Protein AF-A0A0R1HP21-F1 (afdb_monomer)

Organism: NCBI:txid1302272

Foldseek 3Di:
DPPPPLPAADFPAWFDDPNDIFTKGKDQAAPPDWLVNVCVSHVQFADSSSQCRRQVNPDRDDDGRDIGIGTRDD

Solvent-accessible surface area (backbone atoms only — not comparable to full-atom values): 4528 Å² total; per-residue (Å²): 134,84,80,70,81,77,82,74,80,63,74,72,52,70,47,59,55,93,87,41,80,36,45,18,20,78,41,69,38,48,85,89,54,38,50,66,60,52,30,68,75,40,54,78,29,36,50,63,65,53,31,27,62,62,61,69,48,94,63,66,80,62,64,59,74,38,78,42,57,41,42,57,79,91

Mean predicted aligned error: 4.67 Å

pLDDT: mean 90.28, std 13.61, range [37.72, 97.69]

Structure (mmCIF, N/CA/C/O backbone):
data_AF-A0A0R1HP21-F1
#
_entry.id   AF-A0A0R1HP21-F1
#
loop_
_atom_site.group_PDB
_atom_site.id
_atom_site.type_symbol
_atom_site.label_atom_id
_atom_site.label_alt_id
_atom_site.label_comp_id
_atom_site.label_asym_id
_atom_site.label_entity_id
_atom_site.label_seq_id
_atom_site.pdbx_PDB_ins_code
_atom_site.Cartn_x
_atom_site.Cartn_y
_atom_site.Cartn_z
_atom_site.occupancy
_atom_site.B_iso_or_equiv
_atom_site.auth_seq_id
_atom_site.auth_comp_id
_atom_site.auth_asym_id
_atom_site.auth_atom_id
_atom_site.pdbx_PDB_model_num
ATOM 1 N N . MET A 1 1 ? -17.511 -20.735 -13.804 1.00 48.00 1 MET A N 1
ATOM 2 C CA . MET A 1 1 ? -16.430 -19.896 -13.242 1.00 48.00 1 MET A CA 1
ATOM 3 C C . MET A 1 1 ? -16.954 -18.468 -13.126 1.00 48.00 1 MET A C 1
ATOM 5 O O . MET A 1 1 ? -17.051 -17.785 -14.135 1.00 48.00 1 MET A O 1
ATOM 9 N N . LYS A 1 2 ? -17.450 -18.047 -11.952 1.00 37.72 2 LYS A N 1
ATOM 10 C CA . LYS A 1 2 ? -17.953 -16.673 -11.785 1.00 37.72 2 LYS A CA 1
ATOM 11 C C . LYS A 1 2 ? -16.741 -15.748 -11.731 1.00 37.72 2 LYS A C 1
ATOM 13 O O . LYS A 1 2 ? -16.023 -15.750 -10.740 1.00 37.72 2 LYS A O 1
ATOM 18 N N . MET A 1 3 ? -16.507 -15.000 -12.804 1.00 48.41 3 MET A N 1
ATOM 19 C CA . MET A 1 3 ? -15.589 -13.866 -12.796 1.00 48.41 3 MET A CA 1
ATOM 20 C C . MET A 1 3 ? -16.181 -12.843 -11.822 1.00 48.41 3 MET A C 1
ATOM 22 O O . MET A 1 3 ? -17.129 -12.127 -12.143 1.00 48.41 3 MET A O 1
ATOM 26 N N . SER A 1 4 ? -15.708 -12.867 -10.578 1.00 48.59 4 SER A N 1
ATOM 27 C CA . SER A 1 4 ? -16.003 -11.855 -9.570 1.00 48.59 4 SER A CA 1
ATOM 28 C C . SER A 1 4 ? -15.678 -10.494 -10.171 1.00 48.59 4 SER A C 1
ATOM 30 O O . SER A 1 4 ? -14.549 -10.295 -10.618 1.00 48.59 4 SER A O 1
ATOM 32 N N . LYS A 1 5 ? -16.659 -9.584 -10.211 1.00 47.47 5 LYS A N 1
ATOM 33 C CA . LYS A 1 5 ? -16.457 -8.181 -10.588 1.00 47.47 5 LYS A CA 1
ATOM 34 C C . LYS A 1 5 ? -15.210 -7.679 -9.856 1.00 47.47 5 LYS A C 1
ATOM 36 O O . LYS A 1 5 ? -15.236 -7.553 -8.635 1.00 47.47 5 LYS A O 1
ATOM 41 N N . GLN A 1 6 ? -14.107 -7.480 -10.575 1.00 54.50 6 GLN A N 1
ATOM 42 C CA . GLN A 1 6 ? -12.922 -6.862 -9.998 1.00 54.50 6 GLN A CA 1
ATOM 43 C C . GLN A 1 6 ? -13.324 -5.435 -9.640 1.00 54.50 6 GLN A C 1
ATOM 45 O O . GLN A 1 6 ? -13.673 -4.647 -10.517 1.00 54.50 6 GLN A O 1
ATOM 50 N N . THR A 1 7 ? -13.356 -5.116 -8.350 1.00 65.31 7 THR A N 1
ATOM 51 C CA . THR A 1 7 ? -13.587 -3.745 -7.898 1.00 65.31 7 THR A CA 1
ATOM 52 C C . THR A 1 7 ? -12.336 -2.940 -8.230 1.00 65.31 7 THR A C 1
ATOM 54 O O . THR A 1 7 ? -11.368 -2.942 -7.472 1.00 65.31 7 THR A O 1
ATOM 57 N N . LEU A 1 8 ? -12.341 -2.309 -9.404 1.00 76.94 8 LEU A N 1
ATOM 58 C CA . LEU A 1 8 ? -11.297 -1.382 -9.822 1.00 76.94 8 LEU A CA 1
ATOM 59 C C . LEU A 1 8 ? -11.264 -0.188 -8.869 1.00 76.94 8 LEU A C 1
ATOM 61 O O . LEU A 1 8 ? -12.312 0.306 -8.435 1.00 76.94 8 LEU A O 1
ATOM 65 N N . LEU A 1 9 ? -10.059 0.267 -8.542 1.00 85.75 9 LEU A N 1
ATOM 66 C CA . LEU A 1 9 ? -9.900 1.478 -7.762 1.00 85.75 9 LEU A CA 1
ATOM 67 C C . LEU A 1 9 ? -10.127 2.672 -8.687 1.00 85.75 9 LEU A C 1
ATOM 69 O O . LEU A 1 9 ? -9.617 2.723 -9.803 1.00 85.75 9 LEU A O 1
ATOM 73 N N . LYS A 1 10 ? -10.915 3.642 -8.226 1.00 88.69 10 LYS A N 1
ATOM 74 C CA . LYS A 1 10 ? -11.072 4.908 -8.941 1.00 88.69 10 LYS A CA 1
ATOM 75 C C . LYS A 1 10 ? -9.919 5.820 -8.562 1.00 88.69 10 LYS A C 1
ATOM 77 O O . LYS A 1 10 ? -9.597 5.933 -7.381 1.00 88.69 10 LYS A O 1
ATOM 82 N N . GLN A 1 11 ? -9.329 6.476 -9.552 1.00 92.44 11 GLN A N 1
ATOM 83 C CA . GLN A 1 11 ? -8.314 7.489 -9.307 1.00 92.44 11 GLN A CA 1
ATOM 84 C C . GLN A 1 11 ? -8.890 8.611 -8.430 1.00 92.44 11 GLN A C 1
ATOM 86 O O . GLN A 1 11 ? -9.996 9.097 -8.664 1.00 92.44 11 GLN A O 1
ATOM 91 N N . THR A 1 12 ? -8.126 9.015 -7.421 1.00 94.31 12 THR A N 1
ATOM 92 C CA . THR A 1 12 ? -8.463 10.094 -6.482 1.00 94.31 12 THR A CA 1
ATOM 93 C C . THR A 1 12 ? -7.421 11.215 -6.476 1.00 94.31 12 THR A C 1
ATOM 95 O O . THR A 1 12 ? -7.582 12.183 -5.741 1.00 94.31 12 THR A O 1
ATOM 98 N N . GLY A 1 13 ? -6.337 11.084 -7.246 1.00 95.94 13 GLY A N 1
ATOM 99 C CA . GLY A 1 13 ? -5.289 12.097 -7.377 1.00 95.94 13 GLY A CA 1
ATOM 100 C C . GLY A 1 13 ? -4.073 11.574 -8.137 1.00 95.94 13 GLY A C 1
ATOM 101 O O . GLY A 1 13 ? -4.178 10.604 -8.894 1.00 95.94 13 GLY A O 1
ATOM 102 N N . THR A 1 14 ? -2.920 12.195 -7.902 1.00 96.69 14 THR A N 1
ATOM 103 C CA . THR A 1 14 ? -1.619 11.787 -8.448 1.00 96.69 14 THR A CA 1
ATOM 104 C C . THR A 1 14 ? -0.540 11.731 -7.358 1.00 96.69 14 THR A C 1
ATOM 106 O O . THR A 1 14 ? -0.708 12.259 -6.251 1.00 96.69 14 THR A O 1
ATOM 109 N N . ALA A 1 15 ? 0.556 11.021 -7.628 1.00 96.00 15 ALA A N 1
ATOM 110 C CA . ALA A 1 15 ? 1.760 10.997 -6.797 1.00 96.00 15 ALA A CA 1
ATOM 111 C C . ALA A 1 15 ? 3.006 10.784 -7.664 1.00 96.00 15 ALA A C 1
ATOM 113 O O . ALA A 1 15 ? 2.896 10.307 -8.786 1.00 96.00 15 ALA A O 1
ATOM 114 N N . PHE A 1 16 ? 4.190 11.083 -7.129 1.00 94.88 16 PHE A N 1
ATOM 115 C CA . PHE A 1 16 ? 5.451 10.816 -7.819 1.00 94.88 16 PHE A CA 1
ATOM 116 C C . PHE A 1 16 ? 5.986 9.424 -7.472 1.00 94.88 16 PHE A C 1
ATOM 118 O O . PHE A 1 16 ? 6.217 9.115 -6.300 1.00 94.88 16 PHE A O 1
ATOM 125 N N . LEU A 1 17 ? 6.207 8.605 -8.497 1.00 94.69 17 LEU A N 1
ATOM 126 C CA . LEU A 1 17 ? 6.916 7.333 -8.438 1.00 94.69 17 LEU A CA 1
ATOM 127 C C . LEU A 1 17 ? 8.244 7.505 -9.178 1.00 94.69 17 LEU A C 1
ATOM 129 O O . LEU A 1 17 ? 8.256 7.525 -10.403 1.00 94.69 17 LEU A O 1
ATOM 133 N N . ASN A 1 18 ? 9.348 7.641 -8.436 1.00 91.19 18 ASN A N 1
ATOM 134 C CA . ASN A 1 18 ? 10.683 7.883 -9.000 1.00 91.19 18 ASN A CA 1
ATOM 135 C C . ASN A 1 18 ? 10.659 8.992 -10.068 1.00 91.19 18 ASN A C 1
ATOM 137 O O . ASN A 1 18 ? 11.020 8.755 -11.213 1.00 91.19 18 ASN A O 1
ATOM 141 N N . GLU A 1 19 ? 10.165 10.177 -9.689 1.00 92.19 19 GLU A N 1
ATOM 142 C CA . GLU A 1 19 ? 10.078 11.380 -10.544 1.00 92.19 19 GLU A CA 1
ATOM 143 C C . GLU A 1 19 ? 8.984 11.356 -11.626 1.00 92.19 19 GLU A C 1
ATOM 145 O O . GLU A 1 19 ? 8.684 12.394 -12.209 1.00 92.19 19 GLU A O 1
ATOM 150 N N . VAL A 1 20 ? 8.305 10.227 -11.836 1.00 94.88 20 VAL A N 1
ATOM 151 C CA . VAL A 1 20 ? 7.158 10.141 -12.750 1.00 94.88 20 VAL A CA 1
ATOM 152 C C . VAL A 1 20 ? 5.863 10.407 -11.990 1.00 94.88 20 VAL A C 1
ATOM 154 O O . VAL A 1 20 ? 5.572 9.738 -10.997 1.00 94.88 20 VAL A O 1
ATOM 157 N N . GLU A 1 21 ? 5.062 11.367 -12.450 1.00 96.56 21 GLU A N 1
ATOM 158 C CA . GLU A 1 21 ? 3.709 11.569 -11.929 1.00 96.56 21 GLU A CA 1
ATOM 159 C C . GLU A 1 21 ? 2.792 10.433 -12.401 1.00 96.56 21 GLU A C 1
ATOM 161 O O . GLU A 1 21 ? 2.639 10.188 -13.596 1.00 96.56 21 GLU A O 1
ATOM 166 N N . VAL A 1 22 ? 2.178 9.731 -11.451 1.00 96.75 22 VAL A N 1
ATOM 167 C CA . VAL A 1 22 ? 1.294 8.594 -11.711 1.00 96.75 22 VAL A CA 1
ATOM 168 C C . VAL A 1 22 ? -0.068 8.797 -11.050 1.00 96.75 22 VAL A C 1
ATOM 170 O O . VAL A 1 22 ? -0.147 9.368 -9.954 1.00 96.75 22 VAL A O 1
ATOM 173 N N . PRO A 1 23 ? -1.158 8.317 -11.672 1.00 97.62 23 PRO A N 1
ATOM 174 C CA . PRO A 1 23 ? -2.471 8.310 -11.045 1.00 97.62 23 PRO A CA 1
ATOM 175 C C . PRO A 1 23 ? -2.464 7.419 -9.798 1.00 97.62 23 PRO A C 1
ATOM 177 O O . PRO A 1 23 ? -1.876 6.336 -9.782 1.00 97.62 23 PRO A O 1
ATOM 180 N N . VAL A 1 24 ? -3.146 7.859 -8.742 1.00 97.69 24 VAL A N 1
ATOM 181 C CA . VAL A 1 24 ? -3.312 7.074 -7.513 1.00 97.69 24 VAL A CA 1
ATOM 182 C C . VAL A 1 24 ? -4.770 6.992 -7.100 1.00 97.69 24 VAL A C 1
ATOM 184 O O . VAL A 1 24 ? -5.558 7.908 -7.344 1.00 97.69 24 VAL A O 1
ATOM 187 N N . ALA A 1 25 ? -5.106 5.920 -6.398 1.00 97.44 25 ALA A N 1
ATOM 188 C CA . ALA A 1 25 ? -6.338 5.791 -5.641 1.00 97.44 25 ALA A CA 1
ATOM 189 C C . ALA A 1 25 ? -6.051 5.771 -4.137 1.00 97.44 25 ALA A C 1
ATOM 191 O O . ALA A 1 25 ? -5.030 5.243 -3.696 1.00 97.44 25 ALA A O 1
ATOM 192 N N . ALA A 1 26 ? -6.959 6.319 -3.336 1.00 96.50 26 ALA A N 1
ATOM 193 C CA . ALA A 1 26 ? -6.905 6.203 -1.886 1.00 96.50 26 ALA A CA 1
ATOM 194 C C . ALA A 1 26 ? -7.577 4.903 -1.428 1.00 96.50 26 ALA A C 1
ATOM 196 O O . ALA A 1 26 ? -8.723 4.621 -1.782 1.00 96.50 26 ALA A O 1
ATOM 197 N N . TYR A 1 27 ? -6.878 4.135 -0.600 1.00 96.31 27 TYR A N 1
ATOM 198 C CA . TYR A 1 27 ? -7.406 2.948 0.055 1.00 96.31 27 TYR A CA 1
ATOM 199 C C . TYR A 1 27 ? -7.295 3.107 1.569 1.00 96.31 27 TYR A C 1
ATOM 201 O O . TYR A 1 27 ? -6.215 3.365 2.093 1.00 96.31 27 TYR A O 1
ATOM 209 N N . LYS A 1 28 ? -8.404 2.952 2.295 1.00 96.75 28 LYS A N 1
ATOM 210 C CA . LYS A 1 28 ? -8.376 2.937 3.760 1.00 96.75 28 LYS A CA 1
ATOM 211 C C . LYS A 1 28 ? -8.037 1.526 4.224 1.00 96.75 28 LYS A C 1
ATOM 213 O O . LYS A 1 28 ? -8.829 0.617 3.994 1.00 96.75 28 LYS A O 1
ATOM 218 N N . VAL A 1 29 ? -6.877 1.366 4.856 1.00 96.12 29 VAL A N 1
ATOM 219 C CA . VAL A 1 29 ? -6.407 0.078 5.382 1.00 96.12 29 VAL A CA 1
ATOM 220 C C . VAL A 1 29 ? -7.429 -0.459 6.384 1.00 96.12 29 VAL A C 1
ATOM 222 O O . VAL A 1 29 ? -7.811 0.255 7.314 1.00 96.12 29 VAL A O 1
ATOM 225 N N . ALA A 1 30 ? -7.895 -1.688 6.178 1.00 95.12 30 ALA A N 1
ATOM 226 C CA . ALA A 1 30 ? -8.790 -2.386 7.091 1.00 95.12 30 ALA A CA 1
ATOM 227 C C . ALA A 1 30 ? -8.000 -3.221 8.109 1.00 95.12 30 ALA A C 1
ATOM 229 O O . ALA A 1 30 ? -6.817 -3.510 7.920 1.00 95.12 30 ALA A O 1
ATOM 230 N N . ASP A 1 31 ? -8.662 -3.627 9.190 1.00 95.38 31 ASP A N 1
ATOM 231 C CA . ASP A 1 31 ? -8.065 -4.550 10.154 1.00 95.38 31 ASP A CA 1
ATOM 232 C C . ASP A 1 31 ? -7.715 -5.879 9.471 1.00 95.38 31 ASP A C 1
ATOM 234 O O . ASP A 1 31 ? -8.529 -6.464 8.755 1.00 95.38 31 ASP A O 1
ATOM 238 N N . GLY A 1 32 ? -6.481 -6.344 9.680 1.00 91.00 32 GLY A N 1
ATOM 239 C CA . GLY A 1 32 ? -5.962 -7.568 9.066 1.00 91.00 32 GLY A CA 1
ATOM 240 C C . GLY A 1 32 ? -5.442 -7.412 7.633 1.00 91.00 32 GLY A C 1
ATOM 241 O O . GLY A 1 32 ? -4.950 -8.390 7.066 1.00 91.00 32 GLY A O 1
ATOM 242 N N . ASP A 1 33 ? -5.493 -6.212 7.043 1.00 94.19 33 ASP A N 1
ATOM 243 C CA . ASP A 1 33 ? -4.847 -5.974 5.754 1.00 94.19 33 ASP A CA 1
ATOM 244 C C . ASP A 1 33 ? -3.322 -6.103 5.877 1.00 94.19 33 ASP A C 1
ATOM 246 O O . ASP A 1 33 ? -2.683 -5.584 6.791 1.00 94.19 33 ASP A O 1
ATOM 250 N N . SER A 1 34 ? -2.726 -6.757 4.885 1.00 93.81 34 SER A N 1
ATOM 251 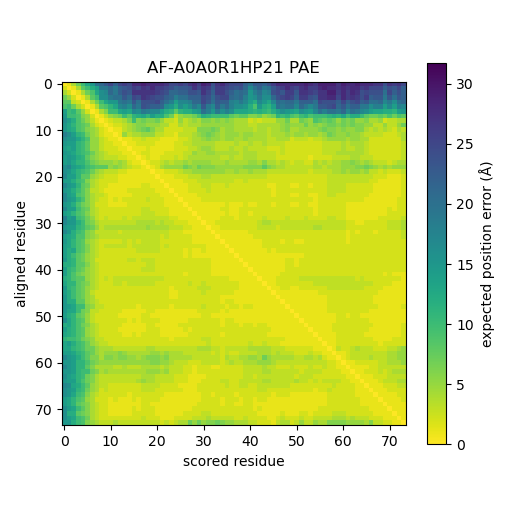C CA . SER A 1 34 ? -1.281 -6.781 4.671 1.00 93.81 34 SER A CA 1
ATOM 252 C C . SER A 1 34 ? -0.962 -6.193 3.305 1.00 93.81 34 SER A C 1
ATOM 254 O O . SER A 1 34 ? -1.776 -6.269 2.380 1.00 93.81 34 SER A O 1
ATOM 256 N N . LEU A 1 35 ? 0.246 -5.652 3.141 1.00 95.38 35 LEU A N 1
ATOM 257 C CA . LEU A 1 35 ? 0.685 -5.107 1.856 1.00 95.38 35 LEU A CA 1
ATOM 258 C C . LEU A 1 35 ? 0.566 -6.137 0.720 1.00 95.38 35 LEU A C 1
ATOM 260 O O . LEU A 1 35 ? 0.100 -5.813 -0.372 1.00 95.38 35 LEU A O 1
ATOM 264 N N . TYR A 1 36 ? 0.925 -7.393 0.995 1.00 94.31 36 TYR A N 1
ATOM 265 C CA . TYR A 1 36 ? 0.805 -8.483 0.030 1.00 94.31 36 TYR A CA 1
ATOM 266 C C . TYR A 1 36 ? -0.657 -8.817 -0.301 1.00 94.31 36 TYR A C 1
ATOM 268 O O . TYR A 1 36 ? -1.000 -8.969 -1.472 1.00 94.31 36 TYR A O 1
ATOM 276 N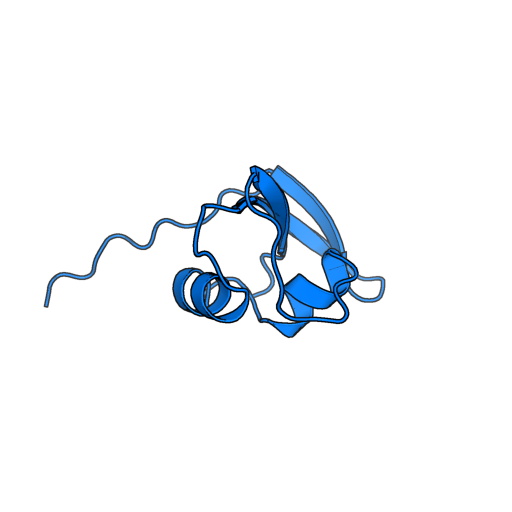 N . GLY A 1 37 ? -1.539 -8.874 0.703 1.00 94.44 37 GLY A N 1
ATOM 277 C CA . GLY A 1 37 ? -2.970 -9.108 0.491 1.00 94.44 37 GLY A CA 1
ATOM 278 C C . GLY A 1 37 ? -3.627 -8.008 -0.349 1.00 94.44 37 GLY A C 1
ATOM 279 O O . GLY A 1 37 ? -4.386 -8.300 -1.277 1.00 94.44 37 GLY A O 1
ATOM 280 N N . LEU A 1 38 ? -3.270 -6.745 -0.091 1.00 94.12 38 LEU A N 1
ATOM 281 C CA . LEU A 1 38 ? -3.719 -5.614 -0.904 1.00 94.12 38 LEU A CA 1
ATOM 282 C C . LEU A 1 38 ? -3.175 -5.680 -2.327 1.00 94.12 38 LEU A C 1
ATOM 284 O O . LEU A 1 38 ? -3.931 -5.461 -3.274 1.00 94.12 38 LEU A O 1
ATOM 288 N N . TRP A 1 39 ? -1.902 -6.035 -2.504 1.00 94.62 39 TRP A N 1
ATOM 289 C CA . TRP A 1 39 ? -1.361 -6.252 -3.841 1.00 94.62 39 TRP A CA 1
ATOM 290 C C . TRP A 1 39 ? -2.126 -7.350 -4.581 1.00 94.62 39 TRP A C 1
ATOM 292 O O . TRP A 1 39 ? -2.566 -7.096 -5.692 1.00 94.62 39 TRP A O 1
ATOM 302 N N . ILE A 1 40 ? -2.383 -8.519 -3.981 1.00 94.81 40 ILE A N 1
ATOM 303 C CA . ILE A 1 40 ? -3.168 -9.591 -4.626 1.00 94.81 40 ILE A CA 1
ATOM 304 C C . ILE A 1 40 ? -4.536 -9.081 -5.093 1.00 94.81 40 ILE A C 1
ATOM 306 O O . ILE A 1 40 ? -4.959 -9.377 -6.215 1.00 94.81 40 ILE A O 1
ATOM 310 N N . LYS A 1 41 ? -5.206 -8.284 -4.255 1.00 93.75 41 LYS A N 1
ATOM 311 C CA . LYS A 1 41 ? -6.509 -7.677 -4.553 1.00 93.75 41 LYS A CA 1
ATOM 312 C C . LYS A 1 41 ? -6.454 -6.701 -5.735 1.00 93.75 41 LYS A C 1
ATOM 314 O O . LYS A 1 41 ? -7.412 -6.636 -6.501 1.00 93.75 41 LYS A O 1
ATOM 319 N N . PHE A 1 42 ? -5.343 -5.982 -5.906 1.00 95.00 42 PHE A N 1
ATOM 320 C CA . PHE A 1 42 ? -5.171 -4.927 -6.915 1.00 95.00 42 PHE A CA 1
ATOM 321 C C . PHE A 1 42 ? -4.085 -5.223 -7.962 1.00 95.00 42 PHE A C 1
ATOM 323 O O . PHE A 1 42 ? -3.649 -4.322 -8.675 1.00 95.00 42 PHE A O 1
ATOM 330 N N . ARG A 1 43 ? -3.658 -6.482 -8.100 1.00 94.69 43 ARG A N 1
ATOM 331 C CA . ARG A 1 43 ? -2.495 -6.889 -8.915 1.00 94.69 43 ARG A CA 1
ATOM 332 C C . ARG A 1 43 ? -2.623 -6.604 -10.412 1.00 94.69 43 ARG A C 1
ATOM 334 O O . ARG A 1 43 ? -1.644 -6.733 -11.131 1.00 94.69 43 ARG A O 1
ATOM 341 N N . SER A 1 44 ? -3.823 -6.267 -10.883 1.00 95.00 44 SER A N 1
ATOM 342 C CA . SER A 1 44 ? -4.078 -5.832 -12.259 1.00 95.00 44 SER A CA 1
ATOM 343 C C . SER A 1 44 ? -3.859 -4.331 -12.480 1.00 95.00 44 SER A C 1
ATOM 345 O O . SER A 1 44 ? -4.016 -3.884 -13.602 1.00 95.00 44 SER A O 1
ATOM 347 N N . GLN A 1 45 ? -3.579 -3.560 -11.424 1.00 94.81 45 GLN A N 1
ATOM 348 C CA . GLN A 1 45 ? -3.436 -2.097 -11.458 1.00 94.81 45 GLN A CA 1
ATOM 349 C C . GLN A 1 45 ? -2.109 -1.625 -10.846 1.00 94.81 45 GLN A C 1
ATOM 351 O O . GLN A 1 45 ? -1.690 -0.497 -11.081 1.00 94.81 45 GLN A O 1
ATOM 356 N N . THR A 1 46 ? -1.458 -2.436 -10.004 1.00 96.31 46 THR A N 1
ATOM 357 C CA . THR A 1 46 ? -0.308 -1.983 -9.211 1.00 96.31 46 THR A CA 1
ATOM 358 C C . THR A 1 46 ? 0.680 -3.098 -8.868 1.00 96.31 46 THR A C 1
ATOM 360 O O . THR A 1 46 ? 0.403 -4.288 -9.036 1.00 96.31 46 THR A O 1
ATOM 363 N N . THR A 1 47 ? 1.827 -2.711 -8.310 1.00 96.56 47 THR A N 1
ATOM 364 C CA . THR A 1 47 ? 2.856 -3.614 -7.778 1.00 96.56 47 THR A CA 1
ATOM 365 C C . THR A 1 47 ? 3.161 -3.285 -6.318 1.00 96.56 47 THR A C 1
ATOM 367 O O . THR A 1 47 ? 2.948 -2.161 -5.863 1.00 96.56 47 THR A O 1
ATOM 370 N N . VAL A 1 48 ? 3.704 -4.254 -5.574 1.00 96.19 48 VAL A N 1
ATOM 371 C CA . VAL A 1 48 ? 4.163 -4.037 -4.189 1.00 96.19 48 VAL A CA 1
ATOM 372 C C . VAL A 1 48 ? 5.181 -2.895 -4.127 1.00 96.19 48 VAL A C 1
ATOM 374 O O . VAL A 1 48 ? 5.038 -1.996 -3.303 1.00 96.19 48 VAL A O 1
ATOM 377 N N . GLY A 1 49 ? 6.162 -2.891 -5.037 1.00 96.19 49 GLY A N 1
ATOM 378 C CA . GLY A 1 49 ? 7.197 -1.858 -5.095 1.00 96.19 49 GLY A CA 1
ATOM 379 C C . GLY A 1 49 ? 6.618 -0.458 -5.296 1.00 96.19 49 GLY A C 1
ATOM 380 O O . GLY A 1 49 ? 6.966 0.451 -4.550 1.00 96.19 49 GLY A O 1
ATOM 381 N N . ALA A 1 50 ? 5.665 -0.293 -6.221 1.00 97.00 50 ALA A N 1
ATOM 382 C CA . ALA A 1 50 ? 5.018 0.998 -6.447 1.00 97.00 50 ALA A CA 1
ATOM 383 C C . ALA A 1 50 ? 4.273 1.495 -5.197 1.00 97.00 50 ALA A C 1
ATOM 385 O O . ALA A 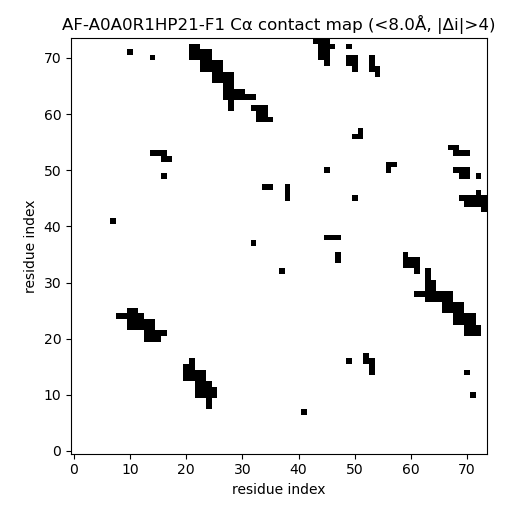1 50 ? 4.424 2.659 -4.813 1.00 97.00 50 ALA A O 1
ATOM 386 N N . ILE A 1 51 ? 3.515 0.614 -4.528 1.00 97.25 51 ILE A N 1
ATOM 387 C CA . ILE A 1 51 ? 2.833 0.954 -3.271 1.00 97.25 51 ILE A CA 1
ATOM 388 C C . ILE A 1 51 ? 3.858 1.376 -2.208 1.00 97.25 51 ILE A C 1
ATOM 390 O O . ILE A 1 51 ? 3.661 2.401 -1.553 1.00 97.25 51 ILE A O 1
ATOM 394 N N . MET A 1 52 ? 4.958 0.636 -2.042 1.00 96.75 52 MET A N 1
ATOM 395 C CA . MET A 1 52 ? 5.978 0.964 -1.041 1.00 96.75 52 MET A CA 1
ATOM 396 C C . MET A 1 52 ? 6.638 2.311 -1.316 1.00 96.75 52 MET A C 1
ATOM 398 O O . MET A 1 52 ? 6.679 3.154 -0.421 1.00 96.75 52 MET A O 1
ATOM 402 N N . THR A 1 53 ? 7.088 2.551 -2.549 1.00 96.81 53 THR A N 1
ATOM 403 C CA . THR A 1 53 ? 7.765 3.797 -2.924 1.00 96.81 53 THR A CA 1
ATOM 404 C C . THR A 1 53 ? 6.868 5.013 -2.699 1.00 96.81 53 THR A C 1
ATOM 406 O O . THR A 1 53 ? 7.275 5.958 -2.024 1.00 96.81 53 THR A O 1
ATOM 409 N N . VAL A 1 54 ? 5.623 4.984 -3.188 1.00 97.31 54 VAL A N 1
ATOM 410 C CA . VAL A 1 54 ? 4.704 6.135 -3.084 1.00 97.31 54 VAL A CA 1
ATOM 411 C C . VAL A 1 54 ? 4.292 6.431 -1.638 1.00 97.31 54 VAL A C 1
ATOM 413 O O . VAL A 1 54 ? 4.051 7.590 -1.292 1.00 97.31 54 VAL A O 1
ATOM 416 N N . ASN A 1 55 ? 4.239 5.413 -0.776 1.00 96.31 55 ASN A N 1
ATOM 417 C CA . ASN A 1 55 ? 3.900 5.580 0.641 1.00 96.31 55 ASN A CA 1
ATOM 418 C C . ASN A 1 55 ? 5.128 5.651 1.559 1.00 96.31 55 ASN A C 1
ATOM 420 O O . ASN A 1 55 ? 4.958 5.736 2.773 1.00 96.31 55 AS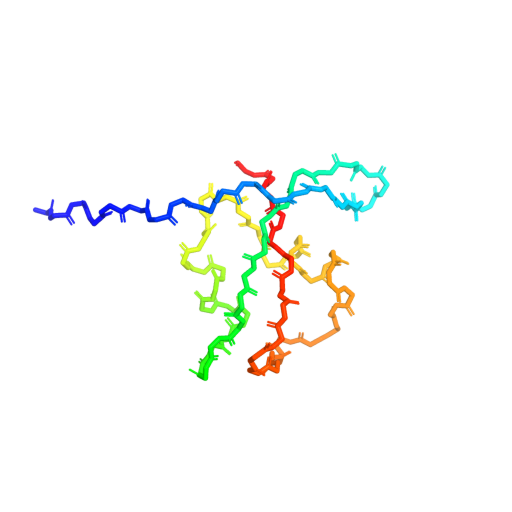N A O 1
ATOM 424 N N . LYS A 1 56 ? 6.348 5.648 1.000 1.00 95.31 56 LYS A N 1
ATOM 425 C CA . LYS A 1 56 ? 7.619 5.646 1.743 1.00 95.31 56 LYS A CA 1
ATOM 426 C C . LYS A 1 56 ? 7.700 4.518 2.784 1.00 95.31 56 LYS A C 1
ATOM 428 O O . LYS A 1 56 ? 8.228 4.711 3.877 1.00 95.31 56 LYS A O 1
ATOM 433 N N . LEU A 1 57 ? 7.147 3.351 2.455 1.00 95.06 57 LEU A N 1
ATOM 434 C CA . LEU A 1 57 ? 7.181 2.180 3.326 1.00 95.06 57 LEU A CA 1
ATOM 435 C C . LEU A 1 57 ? 8.533 1.481 3.199 1.00 95.06 57 LEU A C 1
ATOM 437 O O . LEU A 1 57 ? 8.983 1.186 2.094 1.00 95.06 57 LEU A O 1
ATOM 441 N N . THR A 1 58 ? 9.148 1.172 4.335 1.00 93.31 58 THR A N 1
ATOM 442 C CA . THR A 1 58 ? 10.346 0.321 4.419 1.00 93.31 58 THR A CA 1
ATOM 443 C C . THR A 1 58 ? 10.011 -1.105 4.856 1.00 93.31 58 THR A C 1
ATOM 445 O O . THR A 1 58 ? 10.831 -2.003 4.685 1.00 93.31 58 THR A O 1
ATOM 448 N N . THR A 1 59 ? 8.800 -1.332 5.377 1.00 89.75 59 THR A N 1
ATOM 449 C CA . THR A 1 59 ? 8.285 -2.640 5.799 1.0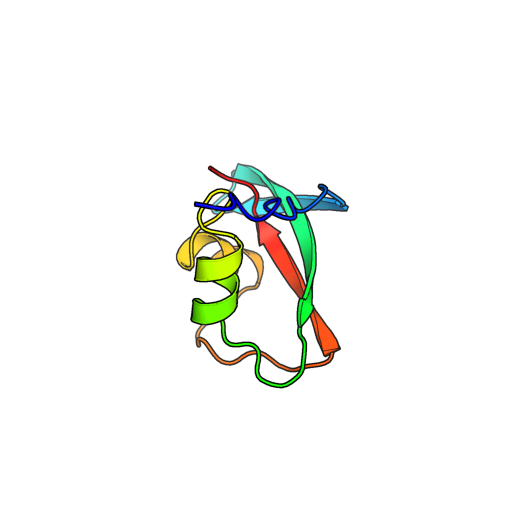0 89.75 59 THR A CA 1
ATOM 450 C C . THR A 1 59 ? 6.918 -2.911 5.166 1.00 89.75 59 THR A C 1
ATOM 452 O O . THR A 1 59 ? 6.270 -2.017 4.619 1.00 89.75 59 THR A O 1
ATOM 455 N N . SER A 1 60 ? 6.465 -4.164 5.230 1.00 87.12 60 SER A N 1
ATOM 456 C CA . SER A 1 60 ? 5.132 -4.574 4.771 1.00 87.12 60 SER A CA 1
ATOM 457 C C . SER A 1 60 ? 4.024 -4.360 5.810 1.00 87.12 60 SER A C 1
ATOM 459 O O . SER A 1 60 ? 2.884 -4.764 5.567 1.00 87.12 60 SER A O 1
ATOM 461 N N . GLU A 1 61 ? 4.349 -3.781 6.968 1.00 87.88 61 GLU A N 1
ATOM 462 C CA . GLU A 1 61 ? 3.389 -3.518 8.038 1.00 87.88 61 GLU A CA 1
ATOM 463 C C . GLU A 1 61 ? 2.495 -2.336 7.665 1.00 87.88 61 GLU A C 1
ATOM 465 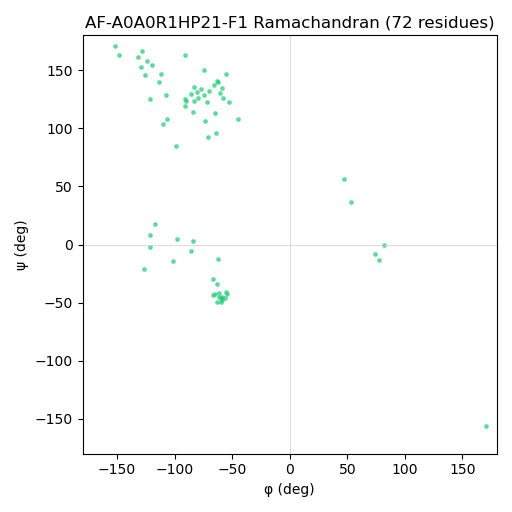O O . GLU A 1 61 ? 2.968 -1.260 7.295 1.00 87.88 61 GLU A O 1
ATOM 470 N N . LEU A 1 62 ? 1.184 -2.538 7.769 1.00 93.75 62 LEU A N 1
ATOM 471 C CA . LEU A 1 62 ? 0.191 -1.504 7.523 1.00 93.75 62 LEU A CA 1
ATOM 472 C C . LEU A 1 62 ? -0.527 -1.176 8.825 1.00 93.75 62 LEU A C 1
ATOM 474 O O . LEU A 1 62 ? -0.870 -2.063 9.600 1.00 93.75 62 LEU A O 1
ATOM 478 N N . GLN A 1 63 ? -0.781 0.110 9.046 1.00 93.12 63 GLN A N 1
ATOM 479 C CA . GLN A 1 63 ? -1.577 0.569 10.177 1.00 93.12 63 GLN A CA 1
ATOM 480 C C . GLN A 1 63 ? -3.050 0.647 9.762 1.00 93.12 63 GLN A C 1
ATOM 482 O O . GLN A 1 63 ? -3.374 1.438 8.864 1.00 93.12 63 GLN A O 1
ATOM 487 N N . PRO A 1 64 ? -3.955 -0.113 10.403 1.00 95.69 64 PRO A N 1
ATOM 488 C CA . PRO A 1 64 ? -5.379 -0.013 10.126 1.00 95.69 64 PRO A CA 1
ATOM 489 C C . PRO A 1 64 ? -5.917 1.411 10.298 1.00 95.69 64 PRO A C 1
ATOM 491 O O . PRO A 1 64 ? -5.436 2.210 11.105 1.00 95.69 64 PRO A O 1
ATOM 494 N N . GLY A 1 65 ? -6.904 1.761 9.479 1.00 94.06 65 GLY A N 1
ATOM 495 C CA . GLY A 1 65 ? -7.533 3.078 9.451 1.00 94.06 65 GLY A CA 1
ATOM 496 C C . GLY A 1 65 ? -6.732 4.170 8.735 1.00 94.06 65 GLY A C 1
ATOM 497 O O . GLY A 1 65 ? -7.314 5.216 8.426 1.00 94.06 65 GLY A O 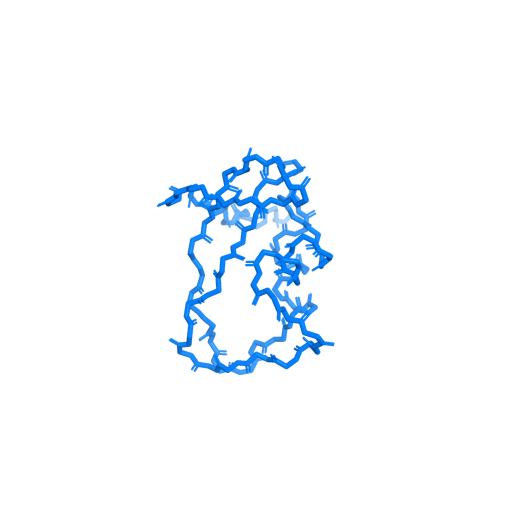1
ATOM 498 N N . LYS A 1 66 ? -5.445 3.956 8.424 1.00 95.12 66 LYS A N 1
ATOM 499 C CA . LYS A 1 66 ? -4.650 4.902 7.627 1.00 95.12 66 LYS A CA 1
ATOM 500 C C . LYS A 1 66 ? -5.042 4.853 6.152 1.00 95.12 66 LYS A C 1
ATOM 502 O O . LYS A 1 66 ? -5.463 3.824 5.627 1.00 95.12 66 LYS A O 1
ATOM 507 N N . SER A 1 67 ? -4.896 5.996 5.486 1.00 95.31 67 SER A N 1
ATOM 508 C CA . SER A 1 67 ? -5.042 6.088 4.036 1.00 95.31 67 SER A CA 1
ATOM 509 C C . SER A 1 67 ? -3.733 5.675 3.372 1.00 95.31 67 SER A C 1
ATOM 511 O O . SER A 1 67 ? -2.685 6.258 3.653 1.00 95.31 67 SER A O 1
ATOM 513 N N . LEU A 1 68 ? -3.809 4.676 2.504 1.00 97.00 68 LEU A N 1
ATOM 514 C CA . LEU A 1 68 ? -2.726 4.161 1.687 1.00 97.00 68 LEU A CA 1
ATOM 515 C C . LEU A 1 68 ? -2.965 4.594 0.240 1.00 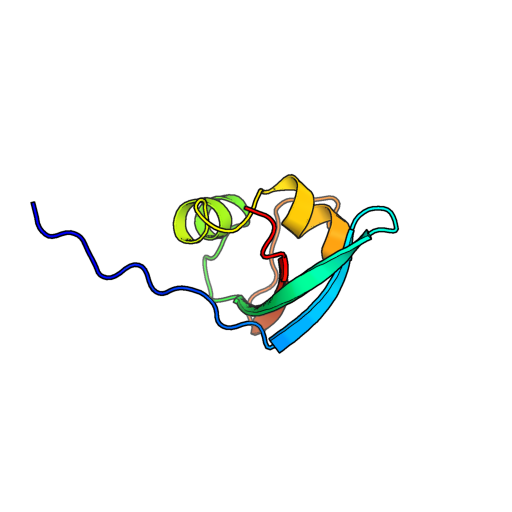97.00 68 LEU A C 1
ATOM 517 O O . LEU A 1 68 ? -4.049 4.388 -0.313 1.00 97.00 68 LEU A O 1
ATOM 521 N N . LYS A 1 69 ? -1.957 5.194 -0.388 1.00 97.62 69 LYS A N 1
ATOM 522 C CA . LYS A 1 69 ? -2.007 5.533 -1.812 1.00 97.62 69 LYS A CA 1
ATOM 523 C C . LYS A 1 69 ? -1.705 4.283 -2.632 1.00 97.62 69 LYS A C 1
ATOM 525 O O . LYS A 1 69 ? -0.665 3.664 -2.441 1.00 97.62 69 LYS A O 1
ATOM 530 N N . ILE A 1 70 ? -2.579 3.927 -3.561 1.00 97.44 70 ILE A N 1
ATOM 531 C CA . ILE A 1 70 ? -2.377 2.818 -4.495 1.00 97.44 70 ILE A CA 1
ATOM 532 C C . ILE A 1 70 ? -2.079 3.403 -5.880 1.00 97.44 70 ILE A C 1
ATOM 534 O O . ILE A 1 70 ? -2.993 3.960 -6.491 1.00 97.44 70 ILE A O 1
ATOM 538 N N . PRO A 1 71 ? -0.834 3.320 -6.382 1.00 97.50 71 PRO A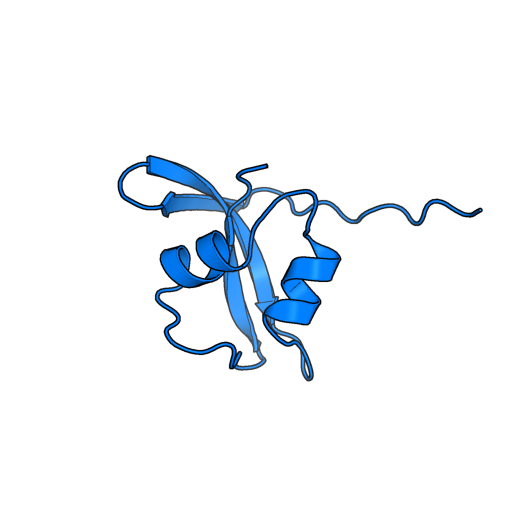 N 1
ATOM 539 C CA . PRO A 1 71 ? -0.494 3.784 -7.728 1.00 97.50 71 PRO A CA 1
ATOM 540 C C . PRO A 1 71 ? -1.102 2.883 -8.797 1.00 97.50 71 PRO A C 1
ATOM 542 O O . PRO A 1 71 ? -0.971 1.664 -8.702 1.00 97.50 71 PRO A O 1
ATOM 545 N N . LEU A 1 72 ? -1.742 3.472 -9.806 1.00 96.06 72 LEU A N 1
ATOM 546 C CA . LEU A 1 72 ? -2.370 2.764 -10.924 1.00 96.06 72 LEU A CA 1
ATOM 547 C C . LEU A 1 72 ? -1.407 2.794 -12.121 1.00 96.06 72 LEU A C 1
ATOM 549 O O . LEU A 1 72 ? -1.441 3.712 -12.932 1.00 96.06 72 LEU A O 1
ATOM 553 N N . VAL A 1 73 ? -0.476 1.844 -12.159 1.00 94.56 73 VAL A N 1
ATOM 554 C CA . VAL A 1 73 ? 0.702 1.853 -13.052 1.00 94.56 73 VAL A CA 1
ATOM 555 C C . VAL A 1 73 ? 0.774 0.639 -13.985 1.00 94.56 73 VAL A C 1
ATOM 557 O O . VAL A 1 73 ? 1.795 0.446 -14.641 1.00 94.56 73 VAL A O 1
ATOM 560 N N . LEU A 1 74 ? -0.279 -0.185 -14.018 1.00 91.50 74 LEU A N 1
ATOM 561 C CA . LEU A 1 74 ? -0.416 -1.369 -14.875 1.00 91.50 74 LEU A CA 1
ATOM 562 C C . LEU A 1 74 ? -1.680 -1.291 -15.732 1.00 91.50 74 LEU A C 1
ATOM 564 O O . LEU A 1 74 ? -2.660 -0.667 -15.262 1.00 91.50 74 LEU A O 1
#

Secondary structure (DSSP, 8-state):
-------PPPP-EEEEETTEEEEEEEEEPPTT--HHHHHHHHTTT--HHHHHHHHT-SSS---TT-EEEEE---

Radius of gyration: 12.13 Å; Cα contacts (8 Å, |Δi|>4): 113; chains: 1; bounding box: 29×32×25 Å

InterPro domains:
  IPR018392 LysM domain [PF01476] (27-71)
  IPR018392 LysM domain [PS51782] (25-70)
  IPR018392 LysM domain [SM00257] (26-71)
  IPR018392 LysM domain [cd00118] (27-70)
  IPR036779 LysM domain superfamily [G3DSA:3.10.350.10] (17-73)
  IPR036779 LysM domain superfamily [SSF54106] (26-71)

Nearest PDB structures (foldseek):
  7au7-assembly1_A  TM=7.828E-01  e=3.036E-02  Medicago truncatula
  7vs7-assembly1_A  TM=6.546E-01  e=1.042E-01  Oryza sativa Japonica Group
  8y00-assembly1_A  TM=3.975E-01  e=5.454E+00  Aspergillus terreus NIH2624
  3exu-assembly1_A  TM=2.885E-01  e=4.207E+00  Bacillus subtilis
  3vzm-assembly1_A  TM=2.970E-01  e=6.626E+00  Niallia circulans

Sequence (74 aa):
MKMSKQTLLKQTGTAFLNEVEVPVAAYKVADGDSLYGLWIKFRSQTTVGAIMTVNKLTTSELQPGKSLKIPLVL